Protein AF-A0AA43LKQ1-F1 (afdb_monomer)

Foldseek 3Di:
DVVVVVVVVVVVVVVVVVVVPPPPPPQLVLQAAKKAWQWKDAPNDIDGGGQWMWHDDPFKIKTWGQDPVVRDIDIFIWTWDADPQQKIKTATPDCPCVVVDPDPHRIFIWHFPDTDNFWTWTDGPRMIIIITGD

Nearest PDB structures (foldseek):
  4qrl-assembly1_A  TM=8.970E-01  e=1.047E-10  Bacteroides uniformis ATCC 8492
  4n7c-assembly1_A  TM=7.224E-01  e=8.325E-03  Blattella germanica
  1lf7-assembly1_A  TM=6.132E-01  e=5.743E-03  Homo sapiens
  2ova-assembly1_A  TM=6.181E-01  e=1.144E-02  Homo sapiens
  5dky-assembly1_A  TM=2.811E-01  e=9.849E-01  Thermochaetoides thermophila DSM 1495

Structure (mmCIF, N/CA/C/O backbone):
data_AF-A0AA43LKQ1-F1
#
_entry.id   AF-A0AA43LKQ1-F1
#
loop_
_atom_site.group_PDB
_atom_site.id
_atom_site.type_symbol
_atom_site.label_atom_id
_atom_site.label_alt_id
_atom_site.label_comp_id
_atom_site.label_asym_id
_atom_site.label_entity_id
_atom_site.label_seq_id
_atom_site.pdbx_PDB_ins_code
_atom_site.Cartn_x
_atom_site.Cartn_y
_atom_site.Cartn_z
_atom_site.occupancy
_atom_site.B_iso_or_equiv
_atom_site.auth_seq_id
_atom_site.auth_comp_id
_atom_site.auth_asym_id
_atom_site.auth_atom_id
_atom_site.pdbx_PDB_model_num
ATOM 1 N N . MET A 1 1 ? -14.517 7.442 58.731 1.00 54.53 1 MET A N 1
ATOM 2 C CA . MET A 1 1 ? -14.861 6.172 58.054 1.00 54.53 1 MET A CA 1
ATOM 3 C C . MET A 1 1 ? -15.632 6.308 56.734 1.00 54.53 1 MET A C 1
ATOM 5 O O . MET A 1 1 ? -15.568 5.373 55.957 1.00 54.53 1 MET A O 1
ATOM 9 N N . LYS A 1 2 ? -16.356 7.406 56.431 1.00 55.81 2 LYS A N 1
ATOM 10 C CA . LYS A 1 2 ? -17.002 7.595 55.103 1.00 55.81 2 LYS A CA 1
ATOM 11 C C . LYS A 1 2 ? -16.131 8.357 54.088 1.00 55.81 2 LYS A C 1
ATOM 13 O O . LYS A 1 2 ? -16.166 8.053 52.904 1.00 55.81 2 LYS A O 1
ATOM 18 N N . ARG A 1 3 ? -15.320 9.315 54.553 1.00 57.44 3 ARG A N 1
ATOM 19 C CA . ARG A 1 3 ? -14.467 10.171 53.706 1.00 57.44 3 ARG A CA 1
ATOM 20 C C . ARG A 1 3 ? -13.321 9.395 53.046 1.00 57.44 3 ARG A C 1
ATOM 22 O O . ARG A 1 3 ? -13.017 9.621 51.883 1.00 57.44 3 ARG A O 1
ATOM 29 N N . ASP A 1 4 ? -12.764 8.426 53.765 1.00 55.97 4 ASP A N 1
ATOM 30 C CA . ASP A 1 4 ? -11.620 7.621 53.319 1.00 55.97 4 ASP A CA 1
ATOM 31 C C . ASP A 1 4 ? -12.027 6.613 52.230 1.00 55.97 4 ASP A C 1
ATOM 33 O O . ASP A 1 4 ? -11.270 6.360 51.297 1.00 55.97 4 ASP A O 1
ATOM 37 N N . THR A 1 5 ? -13.258 6.095 52.290 1.00 55.59 5 THR A N 1
ATOM 38 C CA . THR A 1 5 ? -13.844 5.227 51.256 1.00 55.59 5 THR A CA 1
ATOM 39 C C . THR A 1 5 ? -14.190 6.009 49.987 1.00 55.59 5 THR A C 1
ATOM 41 O O . THR A 1 5 ? -13.958 5.511 48.892 1.00 55.59 5 THR A O 1
ATOM 44 N N . ILE A 1 6 ? -14.681 7.249 50.120 1.00 59.16 6 ILE A N 1
ATOM 45 C CA . ILE A 1 6 ? -14.983 8.134 48.981 1.00 59.16 6 ILE A CA 1
ATOM 46 C C . ILE A 1 6 ? -13.696 8.572 48.268 1.00 59.16 6 ILE A C 1
ATOM 48 O O . ILE A 1 6 ? -13.647 8.532 47.043 1.00 59.16 6 ILE A O 1
ATOM 52 N N . LEU A 1 7 ? -12.632 8.917 49.009 1.00 54.72 7 LEU A N 1
ATOM 53 C CA . LEU A 1 7 ? -11.329 9.231 48.407 1.00 54.72 7 LEU A CA 1
ATOM 54 C C . LEU A 1 7 ? -10.710 8.022 47.695 1.00 54.72 7 LEU A C 1
ATOM 56 O O . LEU A 1 7 ? -10.161 8.179 46.609 1.00 54.72 7 LEU A O 1
ATOM 60 N N . ARG A 1 8 ? -10.819 6.816 48.271 1.0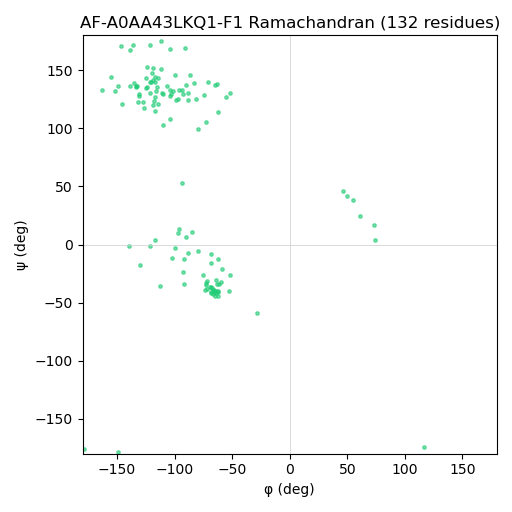0 55.00 8 ARG A N 1
ATOM 61 C CA . ARG A 1 8 ? -10.342 5.580 47.628 1.00 55.00 8 ARG A CA 1
ATOM 62 C C . ARG A 1 8 ? -11.130 5.249 46.361 1.00 55.00 8 ARG A C 1
ATOM 64 O O . ARG A 1 8 ? -10.525 4.868 45.367 1.00 55.00 8 ARG A O 1
ATOM 71 N N . LEU A 1 9 ? -12.450 5.443 46.374 1.00 55.84 9 LEU A N 1
ATOM 72 C CA . LEU A 1 9 ? -13.302 5.229 45.203 1.00 55.84 9 LEU A CA 1
ATOM 73 C C . LEU A 1 9 ? -12.988 6.242 44.089 1.00 55.84 9 LEU A C 1
ATOM 75 O O . LEU A 1 9 ? -12.841 5.852 42.937 1.00 55.84 9 LEU A O 1
ATOM 79 N N . ALA A 1 10 ? -12.784 7.516 44.441 1.00 58.34 10 ALA A N 1
ATOM 80 C CA . ALA A 1 10 ? -12.370 8.550 43.494 1.00 58.34 10 ALA A CA 1
ATOM 81 C C . ALA A 1 10 ? -10.994 8.255 42.866 1.00 58.34 10 ALA A C 1
ATOM 83 O O . ALA A 1 10 ? -10.824 8.431 41.662 1.00 58.34 10 ALA A O 1
ATOM 84 N N . PHE A 1 11 ? -10.032 7.744 43.644 1.00 56.97 11 PHE A N 1
ATOM 85 C CA . PHE A 1 11 ? -8.709 7.358 43.134 1.00 56.97 11 PHE A CA 1
ATOM 86 C C . PHE A 1 11 ? -8.769 6.165 42.166 1.00 56.97 11 PHE A C 1
ATOM 88 O O . PHE A 1 11 ? -8.082 6.164 41.147 1.00 56.97 11 PHE A O 1
ATOM 95 N N . VAL A 1 12 ? -9.623 5.173 42.447 1.00 58.69 12 VAL A N 1
ATOM 96 C CA . VAL A 1 12 ? -9.856 4.025 41.552 1.00 58.69 12 VAL A CA 1
ATOM 97 C C . VAL A 1 12 ? -10.522 4.472 40.245 1.00 58.69 12 VAL A C 1
ATOM 99 O O . VAL A 1 12 ? -10.131 4.011 39.175 1.00 58.69 12 VAL A O 1
ATOM 102 N N . CYS A 1 13 ? -11.469 5.414 40.303 1.00 55.59 13 CYS A N 1
ATOM 103 C CA . CYS A 1 13 ? -12.106 5.972 39.108 1.00 55.59 13 CYS A CA 1
ATOM 104 C C . CYS A 1 13 ? -11.128 6.778 38.237 1.00 55.59 13 CYS A C 1
ATOM 106 O O . CYS A 1 13 ? -11.150 6.632 37.020 1.00 55.59 13 CYS A O 1
ATOM 108 N N . VAL A 1 14 ? -10.237 7.578 38.833 1.00 56.75 14 VAL A N 1
ATOM 109 C CA . VAL A 1 14 ? -9.220 8.340 38.082 1.00 56.75 14 VAL A CA 1
ATOM 110 C C . VAL A 1 14 ? -8.182 7.411 37.441 1.00 56.75 14 VAL A C 1
ATOM 112 O O . VAL A 1 14 ? -7.796 7.636 36.298 1.00 56.75 14 VAL A O 1
ATOM 115 N N . ALA A 1 15 ? -7.788 6.326 38.116 1.00 55.25 15 ALA A N 1
ATOM 116 C CA . ALA A 1 15 ? -6.902 5.321 37.531 1.00 55.25 15 ALA A CA 1
ATOM 117 C C . ALA A 1 15 ? -7.559 4.602 36.336 1.00 55.25 15 ALA A C 1
ATOM 119 O O . ALA A 1 15 ? -6.936 4.476 35.288 1.00 55.25 15 ALA A O 1
ATOM 120 N N . LEU A 1 16 ? -8.831 4.203 36.441 1.00 50.84 16 LEU A N 1
ATOM 121 C CA . LEU A 1 16 ? -9.566 3.562 35.339 1.00 50.84 16 LEU A CA 1
ATOM 122 C C . LEU A 1 16 ? -9.739 4.476 34.113 1.00 50.84 16 LEU A C 1
ATOM 124 O O . LEU A 1 16 ? -9.690 3.989 32.988 1.00 50.84 16 LEU A O 1
ATOM 128 N N . ILE A 1 17 ? -9.885 5.789 34.315 1.00 55.12 17 ILE A N 1
ATOM 129 C CA . ILE A 1 17 ? -9.954 6.771 33.220 1.00 55.12 17 ILE A CA 1
ATOM 130 C C . ILE A 1 17 ? -8.574 6.970 32.567 1.00 55.12 17 ILE A C 1
ATOM 132 O O . ILE A 1 17 ? -8.494 7.130 31.353 1.00 55.12 17 ILE A O 1
ATOM 136 N N . LEU A 1 18 ? -7.483 6.898 33.339 1.00 50.34 18 LEU A N 1
ATOM 137 C CA . LEU A 1 18 ? -6.112 7.019 32.823 1.00 50.34 18 LEU A CA 1
ATOM 138 C C . LEU A 1 18 ? -5.620 5.761 32.082 1.00 50.34 18 LEU A C 1
ATOM 140 O O . LEU A 1 18 ? -4.781 5.880 31.195 1.00 50.34 18 LEU A O 1
ATOM 144 N N . PHE A 1 19 ? -6.151 4.574 32.394 1.00 47.84 19 PHE A N 1
ATOM 145 C CA . PHE A 1 19 ? -5.822 3.326 31.684 1.00 47.84 19 PHE A CA 1
ATOM 146 C C . PHE A 1 19 ?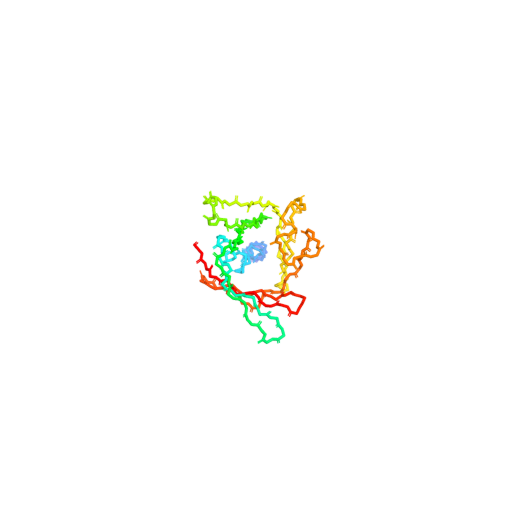 -6.717 3.042 30.461 1.00 47.84 19 PHE A C 1
ATOM 148 O O . PHE A 1 19 ? -6.433 2.116 29.707 1.00 47.84 19 PHE A O 1
ATOM 155 N N . GLY A 1 20 ? -7.774 3.832 30.231 1.00 44.81 20 GLY A N 1
ATOM 156 C CA . GLY A 1 20 ? -8.715 3.642 29.117 1.00 44.81 20 GLY A CA 1
ATOM 157 C C . GLY A 1 20 ? -8.248 4.164 27.750 1.00 44.81 20 GLY A C 1
ATOM 158 O O . GLY A 1 20 ? -8.932 3.939 26.758 1.00 44.81 20 GLY A O 1
ATOM 159 N N . ALA A 1 21 ? -7.103 4.850 27.678 1.00 46.59 21 ALA A N 1
ATOM 160 C CA . ALA A 1 21 ? -6.588 5.454 26.443 1.00 46.59 21 ALA A CA 1
ATOM 161 C C . ALA A 1 21 ? -5.539 4.595 25.709 1.00 46.59 21 ALA A C 1
ATOM 163 O O . ALA A 1 21 ? -4.921 5.066 24.762 1.00 46.59 21 ALA A O 1
ATOM 164 N N . ALA A 1 22 ? -5.341 3.338 26.114 1.00 41.56 22 ALA A N 1
ATOM 165 C CA . ALA A 1 22 ? -4.616 2.355 25.311 1.00 41.56 22 ALA A CA 1
ATOM 166 C C . ALA A 1 22 ? -5.612 1.542 24.465 1.00 41.56 22 ALA A C 1
ATOM 168 O O . ALA A 1 22 ? -5.654 0.318 24.541 1.00 41.56 22 ALA A O 1
ATOM 169 N N . CYS A 1 23 ? -6.470 2.223 23.699 1.00 45.28 23 CYS A N 1
ATOM 170 C CA . CYS A 1 23 ? -7.098 1.570 22.556 1.00 45.28 23 CYS A CA 1
ATOM 171 C C . CYS A 1 23 ? -5.993 1.432 21.511 1.00 45.28 23 CYS A C 1
ATOM 173 O O . CYS A 1 23 ? -5.599 2.436 20.922 1.00 45.28 23 CYS A O 1
ATOM 175 N N . SER A 1 24 ? -5.453 0.224 21.314 1.00 52.66 24 SER A N 1
ATOM 176 C CA . SER A 1 24 ? -4.802 -0.050 20.035 1.00 52.66 24 SER A CA 1
ATOM 177 C C . SER A 1 24 ? -5.847 0.244 18.965 1.00 52.66 24 SER A C 1
ATOM 179 O O . SER A 1 24 ? -7.003 -0.177 19.084 1.00 52.66 24 SER A O 1
ATOM 181 N N . ASP A 1 25 ? -5.498 1.087 17.999 1.00 66.69 25 ASP A N 1
ATOM 182 C CA . ASP A 1 25 ? -6.430 1.429 16.939 1.00 66.69 25 ASP A CA 1
ATOM 183 C C . ASP A 1 25 ? -6.727 0.125 16.190 1.00 66.69 25 ASP A C 1
ATOM 185 O O . ASP A 1 25 ? -5.834 -0.488 15.605 1.00 66.69 25 ASP A O 1
ATOM 189 N N . GLU A 1 26 ? -7.967 -0.363 16.260 1.00 72.62 26 GLU A N 1
ATOM 190 C CA . GLU A 1 26 ? -8.385 -1.642 15.667 1.00 72.62 26 GLU A CA 1
ATOM 191 C C . GLU A 1 26 ? -7.991 -1.728 14.177 1.00 72.62 26 GLU A C 1
ATOM 193 O O . GLU A 1 26 ? -7.782 -2.812 13.624 1.00 72.62 26 GLU A O 1
ATOM 198 N N . ASN A 1 27 ? -7.866 -0.573 13.516 1.00 74.19 27 ASN A N 1
ATOM 199 C CA . ASN A 1 27 ? -7.384 -0.466 12.146 1.00 74.19 27 ASN A CA 1
ATOM 200 C C . ASN A 1 27 ? -5.873 -0.689 12.027 1.00 74.19 27 ASN A C 1
ATOM 202 O O . ASN A 1 27 ? -5.440 -1.336 11.076 1.00 74.19 27 ASN A O 1
ATOM 206 N N . GLU A 1 28 ? -5.072 -0.194 12.969 1.00 79.62 28 GLU A N 1
ATOM 207 C CA . GLU A 1 28 ? -3.625 -0.410 12.992 1.00 79.62 28 GLU A CA 1
ATOM 208 C C . GLU A 1 28 ? -3.292 -1.899 13.148 1.00 79.62 28 GLU A C 1
ATOM 210 O O . GLU A 1 28 ? -2.497 -2.439 12.371 1.00 79.62 28 GLU A O 1
ATOM 215 N N . ASP A 1 29 ? -3.991 -2.585 14.055 1.00 85.19 29 ASP A N 1
ATOM 216 C CA . ASP A 1 29 ? -3.832 -4.026 14.270 1.00 85.19 29 ASP A CA 1
ATOM 217 C C . ASP A 1 29 ? -4.209 -4.836 13.015 1.00 85.19 29 ASP A C 1
ATOM 219 O O . ASP A 1 29 ? -3.512 -5.780 12.634 1.00 85.19 29 ASP A O 1
ATOM 223 N N . LYS A 1 30 ? -5.283 -4.452 12.310 1.00 91.94 30 LYS A N 1
ATOM 224 C CA . LYS A 1 30 ? -5.697 -5.119 11.060 1.00 91.94 30 LYS A CA 1
ATOM 225 C C . LYS A 1 30 ? -4.759 -4.826 9.888 1.00 91.94 30 LYS A C 1
ATOM 227 O O . LYS A 1 30 ? -4.599 -5.677 9.002 1.00 91.94 30 LYS A O 1
ATOM 232 N N . LEU A 1 31 ? -4.152 -3.639 9.857 1.00 94.88 31 LEU A N 1
ATOM 233 C CA . LEU A 1 31 ? -3.252 -3.208 8.787 1.00 94.88 31 LEU A CA 1
ATOM 234 C C . LEU A 1 31 ? -1.946 -3.994 8.803 1.00 94.88 31 LEU A C 1
ATOM 236 O O . LEU A 1 31 ? -1.453 -4.348 7.731 1.00 94.88 31 LEU A O 1
ATOM 240 N N . ALA A 1 32 ? -1.433 -4.332 9.985 1.00 95.69 32 ALA A N 1
ATOM 241 C CA . ALA A 1 32 ? -0.163 -5.028 10.159 1.00 95.69 32 ALA A CA 1
ATOM 242 C C . ALA A 1 32 ? -0.054 -6.315 9.320 1.00 95.69 32 ALA A C 1
ATOM 244 O O . ALA A 1 32 ? -0.933 -7.173 9.352 1.00 95.69 32 ALA A O 1
ATOM 245 N N . GLY A 1 33 ? 1.040 -6.480 8.581 1.00 97.38 33 GLY A N 1
ATOM 246 C CA . GLY A 1 33 ? 1.345 -7.639 7.745 1.00 97.38 33 GLY A CA 1
ATOM 247 C C . GLY A 1 33 ? 1.444 -7.319 6.255 1.00 97.38 33 GLY A C 1
ATOM 248 O O . GLY A 1 33 ? 1.376 -6.163 5.830 1.00 97.38 33 GLY A O 1
ATOM 249 N N . LYS A 1 34 ? 1.606 -8.379 5.456 1.00 98.25 34 LYS A N 1
ATOM 250 C CA . LYS A 1 34 ? 1.812 -8.296 4.010 1.00 98.25 34 LYS A CA 1
ATOM 251 C C . LYS A 1 34 ? 0.484 -8.336 3.250 1.00 98.25 34 LYS A C 1
ATOM 253 O O . LYS A 1 34 ? -0.411 -9.125 3.549 1.00 98.25 34 LYS A O 1
ATOM 258 N N . TRP A 1 35 ? 0.383 -7.481 2.245 1.00 98.81 35 TRP A N 1
ATOM 259 C CA . TRP A 1 35 ? -0.783 -7.273 1.401 1.00 98.81 35 TRP A CA 1
ATOM 260 C C . TRP A 1 35 ? -0.359 -7.316 -0.057 1.00 98.81 35 TRP A C 1
ATOM 262 O O . TRP A 1 35 ? 0.550 -6.597 -0.456 1.00 98.81 35 TRP A O 1
ATOM 272 N N . GLN A 1 36 ? -1.019 -8.138 -0.862 1.00 98.75 36 GLN A N 1
ATOM 273 C CA . GLN A 1 36 ? -0.804 -8.187 -2.303 1.00 98.75 36 GLN A CA 1
ATOM 274 C C . GLN A 1 36 ? -1.868 -7.342 -2.996 1.00 98.75 36 GLN A C 1
ATOM 276 O O . GLN A 1 36 ? -3.064 -7.571 -2.800 1.00 98.75 36 GLN A O 1
ATOM 281 N N . MET A 1 37 ? -1.441 -6.393 -3.824 1.00 98.69 37 MET A N 1
ATOM 282 C CA . MET A 1 37 ? -2.347 -5.639 -4.684 1.00 98.69 37 MET A CA 1
ATOM 283 C C . MET A 1 37 ? -2.974 -6.595 -5.697 1.00 98.69 37 MET A C 1
ATOM 285 O O . MET A 1 37 ? -2.301 -7.486 -6.206 1.00 98.69 37 MET A O 1
ATOM 289 N N . GLN A 1 38 ? -4.274 -6.464 -5.929 1.00 98.50 38 GLN A N 1
ATOM 290 C CA . GLN A 1 38 ? -5.041 -7.286 -6.866 1.00 98.50 38 GLN A CA 1
ATOM 291 C C . GLN A 1 38 ? -5.534 -6.460 -8.049 1.00 98.50 38 GLN A C 1
ATOM 293 O O . GLN A 1 38 ? -5.609 -6.959 -9.172 1.00 98.50 38 GLN A O 1
ATOM 298 N N . GLU A 1 39 ? -5.883 -5.200 -7.794 1.00 98.19 39 GLU A N 1
ATOM 299 C CA . GLU A 1 39 ? -6.514 -4.341 -8.783 1.00 98.19 39 GLU A CA 1
ATOM 300 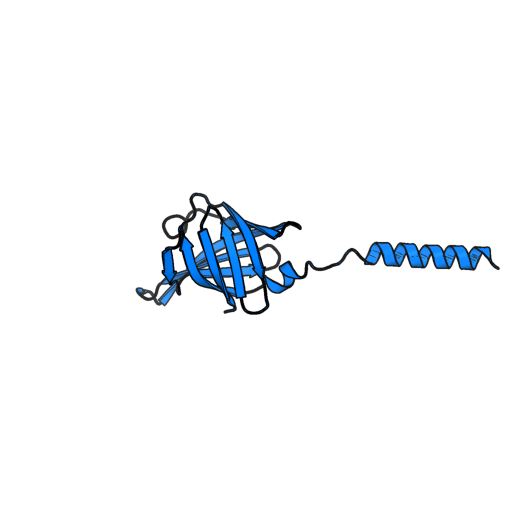C C . GLU A 1 39 ? -6.260 -2.863 -8.485 1.00 98.19 39 GLU A C 1
ATOM 302 O O . GLU A 1 39 ? -6.238 -2.457 -7.319 1.00 98.19 39 GLU A O 1
ATOM 307 N N . ILE A 1 40 ? -6.102 -2.081 -9.553 1.00 98.06 40 ILE A N 1
ATOM 308 C CA . ILE A 1 40 ? -6.144 -0.619 -9.540 1.00 98.06 40 ILE A CA 1
ATOM 309 C C . ILE A 1 40 ? -7.317 -0.187 -10.420 1.00 98.06 40 ILE A C 1
ATOM 311 O O . ILE A 1 40 ? -7.372 -0.538 -11.599 1.00 98.06 40 ILE A O 1
ATOM 315 N N . GLU A 1 41 ? -8.238 0.581 -9.855 1.00 97.94 41 GLU A N 1
ATOM 316 C CA . GLU A 1 41 ? -9.343 1.222 -10.562 1.00 97.94 41 GLU A CA 1
ATOM 317 C C . GLU A 1 41 ? -9.041 2.714 -10.743 1.00 97.94 41 GLU A C 1
ATOM 319 O O . GLU A 1 41 ? -8.634 3.397 -9.805 1.00 97.94 41 GLU A O 1
ATOM 324 N N . SER A 1 42 ? -9.247 3.227 -11.955 1.00 95.88 42 SER A N 1
ATOM 325 C CA . SER A 1 42 ? -9.105 4.646 -12.290 1.00 95.88 42 SER A CA 1
ATOM 326 C C . SER A 1 42 ? -10.130 5.022 -13.353 1.00 95.88 42 SER A C 1
ATOM 328 O O . SER A 1 42 ? -10.144 4.430 -14.435 1.00 95.88 42 SER A O 1
ATOM 330 N N . ASN A 1 43 ? -11.003 5.990 -13.059 1.00 92.19 43 ASN A N 1
ATOM 331 C CA . ASN A 1 43 ? -12.054 6.457 -13.977 1.00 92.19 43 ASN A CA 1
ATOM 332 C C . ASN A 1 43 ? -12.892 5.311 -14.593 1.00 92.19 43 ASN A C 1
ATOM 334 O O . ASN A 1 43 ? -13.163 5.303 -15.794 1.00 92.19 43 ASN A O 1
ATOM 338 N N . GLY A 1 44 ? -13.253 4.304 -13.787 1.00 92.00 44 GLY A N 1
ATOM 339 C CA . GLY A 1 44 ? -14.024 3.129 -14.219 1.00 92.00 44 GLY A CA 1
ATOM 340 C C . GLY A 1 44 ? -13.248 2.099 -15.053 1.00 92.00 44 GLY A C 1
ATOM 341 O O . GLY A 1 44 ? -13.834 1.123 -15.520 1.00 92.00 44 GLY A O 1
ATOM 342 N N . THR A 1 45 ? -11.941 2.293 -15.253 1.00 95.56 45 THR A N 1
ATOM 343 C CA . THR A 1 45 ? -11.048 1.302 -15.870 1.00 95.56 45 THR A CA 1
ATOM 344 C C . THR A 1 45 ? -10.332 0.507 -14.787 1.00 95.56 45 THR A C 1
ATOM 346 O O . THR A 1 45 ? -9.762 1.095 -13.871 1.00 95.56 45 THR A O 1
ATOM 349 N N . TYR A 1 46 ? -10.318 -0.820 -14.927 1.00 96.12 46 TYR A N 1
ATOM 350 C CA . TYR A 1 46 ? -9.712 -1.743 -13.969 1.00 96.12 46 TYR A CA 1
ATOM 351 C C . TYR A 1 46 ? -8.458 -2.394 -14.552 1.00 96.12 46 TYR A C 1
ATOM 353 O O . TYR A 1 46 ? -8.489 -2.971 -15.642 1.00 96.12 46 TYR A O 1
ATOM 361 N N . GLN A 1 47 ? -7.361 -2.342 -13.802 1.00 96.62 47 GLN A N 1
ATOM 362 C CA . GLN A 1 47 ? -6.111 -3.022 -14.115 1.00 96.62 47 GLN A CA 1
ATOM 363 C C . GLN A 1 47 ? -5.832 -4.091 -13.061 1.00 96.62 47 GLN A C 1
ATOM 365 O O . GLN A 1 47 ? -5.658 -3.777 -11.886 1.00 96.62 47 GLN A O 1
ATOM 370 N N . LYS A 1 48 ? -5.720 -5.353 -13.490 1.00 97.44 48 LYS A N 1
ATOM 371 C CA . LYS A 1 48 ? -5.272 -6.446 -12.618 1.00 97.44 48 LYS A CA 1
ATOM 372 C C . LYS A 1 48 ? -3.785 -6.313 -12.303 1.00 97.44 48 LYS A C 1
ATOM 374 O O . LYS A 1 48 ? -2.985 -6.012 -13.188 1.00 97.44 48 LYS A O 1
ATOM 379 N N . VAL A 1 49 ? -3.432 -6.589 -11.054 1.00 96.69 49 VAL A N 1
ATOM 380 C CA . VAL A 1 49 ? -2.064 -6.550 -10.531 1.00 96.69 49 VAL A CA 1
ATOM 381 C C . VAL A 1 49 ? -1.836 -7.793 -9.678 1.00 96.69 49 VAL A C 1
ATOM 383 O O . VAL A 1 49 ? -2.711 -8.197 -8.923 1.00 96.69 49 VAL A O 1
ATOM 386 N N . ASP A 1 50 ? -0.666 -8.413 -9.789 1.00 96.62 50 ASP A N 1
ATOM 387 C CA . ASP A 1 50 ? -0.266 -9.559 -8.964 1.00 96.62 50 ASP A CA 1
ATOM 388 C C . ASP A 1 50 ? 1.208 -9.504 -8.516 1.00 96.62 50 ASP A C 1
ATOM 390 O O . ASP A 1 50 ? 1.658 -10.352 -7.742 1.00 96.62 50 ASP A O 1
ATOM 394 N N . THR A 1 51 ? 1.953 -8.478 -8.929 1.00 97.25 51 THR A N 1
ATOM 395 C CA . THR A 1 51 ? 3.382 -8.314 -8.629 1.00 97.25 51 THR A CA 1
ATOM 396 C C . THR A 1 51 ? 3.685 -7.301 -7.528 1.00 97.25 51 THR A C 1
ATOM 398 O O . THR A 1 51 ? 4.818 -7.263 -7.054 1.00 97.25 51 THR A O 1
ATOM 401 N N . ILE A 1 52 ? 2.714 -6.496 -7.090 1.00 98.31 52 ILE A N 1
ATOM 402 C CA . ILE A 1 52 ? 2.930 -5.419 -6.113 1.00 98.31 52 ILE A CA 1
ATOM 403 C C . ILE A 1 52 ? 2.467 -5.857 -4.723 1.00 98.31 52 ILE A C 1
ATOM 405 O O . ILE A 1 52 ? 1.350 -6.353 -4.556 1.00 98.31 52 ILE A O 1
ATOM 409 N N . TYR A 1 53 ? 3.313 -5.630 -3.718 1.00 98.62 53 TYR A N 1
ATOM 410 C CA . TYR A 1 53 ? 3.020 -5.944 -2.324 1.00 98.62 53 TYR A CA 1
ATOM 411 C C . TYR A 1 53 ? 3.362 -4.780 -1.407 1.00 98.62 53 TYR A C 1
ATOM 413 O O . TYR A 1 53 ? 4.440 -4.199 -1.518 1.00 98.62 53 TYR A O 1
ATOM 421 N N . TYR A 1 54 ? 2.471 -4.499 -0.462 1.00 98.56 54 TYR A N 1
ATOM 422 C CA . TYR A 1 54 ? 2.710 -3.592 0.655 1.00 98.56 54 TYR A CA 1
ATOM 423 C C . TYR A 1 54 ? 2.880 -4.409 1.929 1.00 98.56 54 TYR A C 1
ATOM 425 O O . TYR A 1 54 ? 2.123 -5.346 2.171 1.00 98.56 54 TYR A O 1
ATOM 433 N N . ASN A 1 55 ? 3.866 -4.072 2.751 1.00 98.31 55 ASN A N 1
ATOM 434 C CA . ASN A 1 55 ? 4.026 -4.664 4.074 1.00 98.31 55 ASN A CA 1
ATOM 435 C C . ASN A 1 55 ? 3.987 -3.565 5.127 1.00 98.31 55 ASN A C 1
ATOM 437 O O . ASN A 1 55 ? 4.701 -2.571 4.999 1.00 98.31 55 ASN A O 1
ATOM 441 N N . PHE A 1 56 ? 3.168 -3.760 6.155 1.00 97.88 56 PHE A N 1
ATOM 442 C CA . PHE A 1 56 ? 3.017 -2.816 7.252 1.00 97.88 56 PHE A CA 1
ATOM 443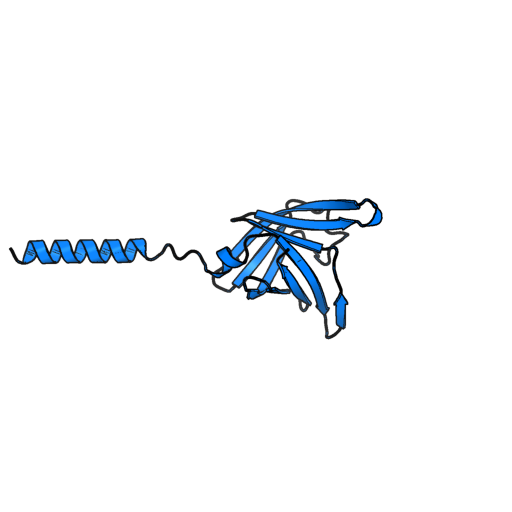 C C . PHE A 1 56 ? 3.455 -3.459 8.564 1.00 97.88 56 PHE A C 1
ATOM 445 O O . PHE A 1 56 ? 2.966 -4.517 8.950 1.00 97.88 56 PHE A O 1
ATOM 452 N N . LEU A 1 57 ? 4.350 -2.793 9.280 1.00 91.94 57 LEU A N 1
ATOM 453 C CA . LEU A 1 57 ? 4.652 -3.051 10.690 1.00 91.94 57 LEU A CA 1
ATOM 454 C C . LEU A 1 57 ? 4.386 -1.759 11.465 1.00 91.94 57 LEU A C 1
ATOM 456 O O . LEU A 1 57 ? 4.155 -0.730 10.841 1.00 91.94 57 LEU A O 1
ATOM 460 N N . THR A 1 58 ? 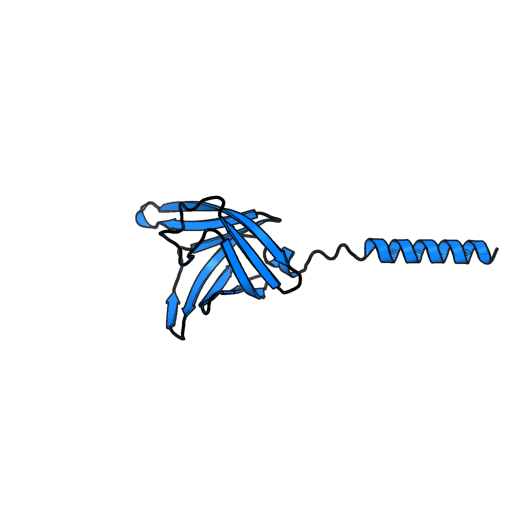4.438 -1.794 12.799 1.00 88.69 58 THR A N 1
ATOM 461 C CA . THR A 1 58 ? 4.079 -0.685 13.709 1.00 88.69 58 THR A CA 1
ATOM 462 C C . THR A 1 58 ? 4.277 0.721 13.134 1.00 88.69 58 THR A C 1
ATOM 464 O O . THR A 1 58 ? 3.307 1.440 12.990 1.00 88.69 58 THR A O 1
ATOM 467 N N . SER A 1 59 ? 5.478 1.120 12.720 1.00 93.31 59 SER A N 1
ATOM 468 C CA . SER A 1 59 ? 5.697 2.398 12.013 1.00 93.31 59 SER A CA 1
ATOM 469 C C . SER A 1 59 ? 6.315 2.230 10.627 1.00 93.31 59 SER A C 1
ATOM 471 O O . SER A 1 59 ? 6.526 3.218 9.930 1.00 93.31 59 SER A O 1
ATOM 473 N N . LEU A 1 60 ? 6.613 0.994 10.221 1.00 97.38 60 LEU A N 1
ATOM 474 C CA . LEU A 1 60 ? 7.366 0.711 9.005 1.00 97.38 60 LEU A CA 1
ATOM 475 C C . LEU A 1 60 ? 6.443 0.325 7.858 1.00 97.38 60 LEU A C 1
ATOM 477 O O . LEU A 1 60 ? 5.440 -0.373 8.028 1.00 97.38 60 LEU A O 1
ATOM 481 N N . PHE A 1 61 ? 6.864 0.728 6.673 1.00 98.06 61 PHE A N 1
ATOM 482 C CA . PHE A 1 61 ? 6.254 0.404 5.402 1.00 98.06 61 PHE A CA 1
ATOM 483 C C . PHE A 1 61 ? 7.307 -0.221 4.482 1.00 98.06 61 PHE A C 1
ATOM 485 O O . PHE A 1 61 ? 8.474 0.163 4.494 1.00 98.06 61 PHE A O 1
ATOM 492 N N . GLN A 1 62 ? 6.902 -1.200 3.677 1.00 98.31 62 GLN A N 1
ATOM 493 C CA . GLN A 1 62 ? 7.709 -1.691 2.564 1.00 98.31 62 GLN A CA 1
ATOM 494 C C . GLN A 1 62 ? 6.857 -1.747 1.303 1.00 98.31 62 GLN A C 1
ATOM 496 O O . GLN A 1 62 ? 5.798 -2.379 1.306 1.00 98.31 62 GLN A O 1
ATOM 501 N N . TYR A 1 63 ? 7.365 -1.170 0.218 1.00 98.50 63 TYR A N 1
ATOM 502 C CA . TYR A 1 63 ? 6.829 -1.359 -1.128 1.00 98.50 63 TYR A CA 1
ATOM 503 C C . TYR A 1 63 ? 7.682 -2.417 -1.830 1.00 98.50 63 TYR A C 1
ATOM 505 O O . TYR A 1 63 ? 8.901 -2.269 -1.922 1.00 98.50 63 TYR A O 1
ATOM 513 N N . GLN A 1 64 ? 7.061 -3.486 -2.330 1.00 98.12 64 GLN A N 1
ATOM 514 C CA . GLN A 1 64 ? 7.754 -4.563 -3.040 1.00 98.12 64 GLN A CA 1
ATOM 515 C C . GLN A 1 64 ? 7.165 -4.769 -4.434 1.00 98.12 64 GLN A C 1
ATOM 517 O O . GLN A 1 64 ? 5.948 -4.873 -4.587 1.00 98.12 64 GLN A O 1
ATOM 522 N N . ILE A 1 65 ? 8.037 -4.913 -5.430 1.00 98.00 65 ILE A N 1
ATOM 523 C CA . ILE A 1 65 ? 7.681 -5.310 -6.795 1.00 98.00 65 ILE A CA 1
ATOM 524 C C . ILE A 1 65 ? 8.363 -6.640 -7.095 1.00 98.00 65 ILE A C 1
ATOM 526 O O . ILE A 1 65 ? 9.592 -6.719 -7.152 1.00 98.00 65 ILE A O 1
ATOM 530 N N . TYR A 1 66 ? 7.568 -7.687 -7.292 1.00 97.75 66 TYR A N 1
ATOM 531 C CA . TYR A 1 66 ? 8.043 -8.979 -7.765 1.00 97.75 66 TYR A CA 1
ATOM 532 C C . TYR A 1 66 ? 8.358 -8.912 -9.261 1.00 97.75 66 TYR A C 1
ATOM 534 O O . TYR A 1 66 ? 7.522 -8.505 -10.066 1.00 97.75 66 TYR A O 1
ATOM 542 N N . SER A 1 67 ? 9.560 -9.345 -9.630 1.00 96.12 67 SER A N 1
ATOM 543 C CA . SER A 1 67 ? 9.998 -9.523 -11.011 1.00 96.12 67 SER A CA 1
ATOM 544 C C . SER A 1 67 ? 9.983 -11.017 -11.348 1.00 96.12 67 SER A C 1
ATOM 546 O O . SER A 1 67 ? 10.863 -11.749 -10.882 1.00 96.12 67 SER A O 1
ATOM 548 N N . PRO A 1 68 ? 9.030 -11.494 -12.173 1.00 94.38 68 PRO A N 1
ATOM 549 C CA . PRO A 1 68 ? 8.991 -12.894 -12.595 1.00 94.38 68 PRO A CA 1
ATOM 550 C C . PRO A 1 68 ? 10.242 -13.302 -13.381 1.00 94.38 68 PRO A C 1
ATOM 552 O O . PRO A 1 68 ? 10.721 -14.423 -13.243 1.00 94.38 68 PRO A O 1
ATOM 555 N N . THR A 1 69 ? 10.809 -12.378 -14.165 1.00 95.00 69 THR A N 1
ATOM 556 C CA . THR A 1 69 ? 11.979 -12.628 -15.020 1.00 95.00 69 THR A CA 1
ATOM 557 C C . THR A 1 69 ? 13.227 -12.979 -14.215 1.00 95.00 69 THR A C 1
ATOM 559 O O . THR A 1 69 ? 13.980 -13.869 -14.599 1.00 95.00 69 THR A O 1
ATOM 562 N N . SER A 1 70 ? 13.458 -12.285 -13.100 1.00 95.25 70 SER A N 1
ATOM 563 C CA . SER A 1 70 ? 14.612 -12.516 -12.222 1.00 95.25 70 SER A CA 1
ATOM 564 C C . SER A 1 70 ? 14.272 -13.356 -10.991 1.00 95.25 70 SER A C 1
ATOM 566 O O . SER A 1 70 ? 15.160 -13.648 -10.195 1.00 95.25 70 SER A O 1
ATOM 568 N N . ASN A 1 71 ? 12.998 -13.727 -10.823 1.00 95.81 71 ASN A N 1
ATOM 569 C CA . ASN A 1 71 ? 12.453 -14.365 -9.628 1.00 95.81 71 ASN A CA 1
ATOM 570 C C . ASN A 1 71 ? 12.906 -13.675 -8.324 1.00 95.81 71 ASN A C 1
ATOM 572 O O . ASN A 1 71 ? 13.353 -14.315 -7.373 1.00 95.81 71 ASN A O 1
ATOM 576 N N . SER A 1 72 ? 12.834 -12.345 -8.301 1.00 96.19 72 SER A N 1
ATOM 577 C CA . SER A 1 72 ? 13.324 -11.523 -7.194 1.00 96.19 72 SER A CA 1
ATOM 578 C C . SER A 1 72 ? 12.365 -10.379 -6.878 1.00 96.19 72 SER A C 1
ATOM 580 O O . SER A 1 72 ? 11.450 -10.086 -7.648 1.00 96.19 72 SER A O 1
ATOM 582 N N . TYR A 1 73 ? 12.575 -9.732 -5.732 1.00 96.25 73 TYR A N 1
ATOM 583 C CA . TYR A 1 73 ? 11.820 -8.552 -5.323 1.00 96.25 73 TYR A CA 1
ATOM 584 C C . TYR A 1 73 ? 12.720 -7.323 -5.359 1.00 96.25 73 TYR A C 1
ATOM 586 O O . TYR A 1 73 ? 13.799 -7.336 -4.768 1.00 96.25 73 TYR A O 1
ATOM 594 N N . ASN A 1 74 ? 12.243 -6.257 -5.995 1.00 97.00 74 ASN A N 1
ATOM 595 C CA . ASN A 1 74 ? 12.763 -4.916 -5.759 1.00 97.00 74 ASN A CA 1
ATOM 596 C C . ASN A 1 74 ? 11.974 -4.314 -4.597 1.00 97.00 74 ASN A C 1
ATOM 598 O O . ASN A 1 74 ? 10.744 -4.399 -4.585 1.00 97.00 74 ASN A O 1
ATOM 602 N N . VAL A 1 75 ? 12.671 -3.767 -3.606 1.00 97.75 75 VAL A N 1
ATOM 603 C CA . VAL A 1 75 ? 12.072 -3.324 -2.344 1.00 97.75 75 VAL A CA 1
ATOM 604 C C . VAL A 1 75 ? 12.594 -1.941 -2.002 1.00 97.75 75 VAL A C 1
ATOM 606 O O . VAL A 1 75 ? 13.799 -1.719 -2.070 1.00 97.75 75 VAL A O 1
ATOM 609 N N . VAL A 1 76 ? 11.697 -1.057 -1.574 1.00 98.31 76 VAL A N 1
ATOM 610 C CA . VAL A 1 76 ? 12.054 0.161 -0.842 1.00 98.31 76 VAL A CA 1
ATOM 611 C C . VAL A 1 76 ? 11.362 0.126 0.515 1.00 98.31 76 VAL A C 1
ATOM 613 O O . VAL A 1 76 ? 10.224 -0.347 0.643 1.00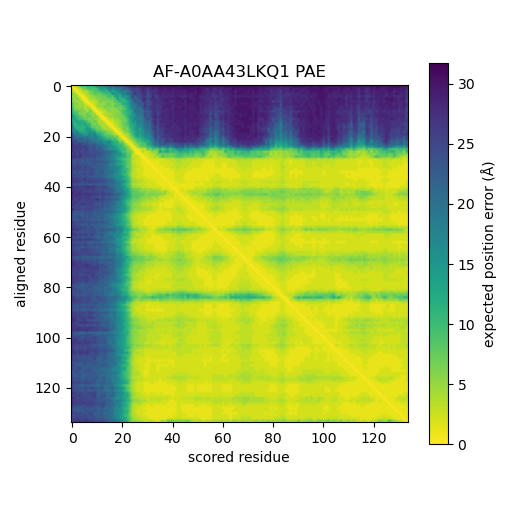 98.31 76 VAL A O 1
ATOM 616 N N . TYR A 1 77 ? 12.087 0.568 1.533 1.00 98.31 77 TYR A N 1
ATOM 617 C CA . TYR A 1 77 ? 11.590 0.708 2.893 1.00 98.31 77 TYR A CA 1
ATOM 618 C C . TYR A 1 77 ? 11.031 2.110 3.093 1.00 98.31 77 TYR A C 1
ATOM 620 O O . TYR A 1 77 ? 11.168 2.987 2.238 1.00 98.31 77 TYR A O 1
ATOM 628 N N . GLY A 1 78 ? 10.348 2.301 4.208 1.00 98.25 78 GLY A N 1
ATOM 629 C CA . GLY A 1 78 ? 9.594 3.504 4.439 1.00 98.25 78 GLY A CA 1
ATOM 630 C C . GLY A 1 78 ? 8.915 3.537 5.790 1.00 98.25 78 GLY A C 1
ATOM 631 O O . GLY A 1 78 ? 9.015 2.606 6.596 1.00 98.25 78 GLY A O 1
ATOM 632 N N . TYR A 1 79 ? 8.156 4.604 5.984 1.00 98.31 79 TYR A N 1
ATOM 633 C CA . TYR A 1 79 ? 7.370 4.844 7.180 1.00 98.31 79 TYR A CA 1
ATOM 634 C C . TYR A 1 79 ? 5.888 4.920 6.839 1.00 98.31 79 TYR A C 1
ATOM 636 O O . TYR A 1 79 ? 5.500 5.275 5.722 1.00 98.31 79 TYR A O 1
ATOM 644 N N . LYS A 1 80 ? 5.060 4.563 7.820 1.00 97.38 80 LYS A N 1
ATOM 645 C CA . LYS A 1 80 ? 3.622 4.804 7.788 1.00 97.38 80 LYS A CA 1
ATOM 646 C C . LYS A 1 80 ? 3.215 5.709 8.943 1.00 97.38 80 LYS A C 1
ATOM 648 O O . LYS A 1 80 ? 3.664 5.517 10.072 1.00 97.38 80 LYS A O 1
ATOM 653 N N . THR A 1 81 ? 2.279 6.604 8.672 1.00 95.69 81 THR A N 1
ATOM 654 C CA . THR A 1 81 ? 1.539 7.344 9.693 1.00 95.69 81 THR A CA 1
ATOM 655 C C . THR A 1 81 ? 0.055 7.149 9.425 1.00 95.69 81 THR A C 1
ATOM 657 O O . THR A 1 81 ? -0.431 7.520 8.360 1.00 95.69 81 THR A O 1
ATOM 660 N N . LEU A 1 82 ? -0.651 6.525 10.367 1.00 93.44 82 LEU A N 1
ATOM 661 C CA . LEU A 1 82 ? -2.105 6.379 10.331 1.00 93.44 82 LEU A CA 1
ATOM 662 C C . LEU A 1 82 ? -2.697 7.367 11.333 1.00 93.44 82 LEU A C 1
ATOM 664 O O . LEU A 1 82 ? -2.259 7.390 12.481 1.00 93.44 82 LEU A O 1
ATOM 668 N N . ASN A 1 83 ? -3.649 8.185 10.895 1.00 88.31 83 ASN A N 1
ATOM 669 C CA . ASN A 1 83 ? -4.383 9.078 11.786 1.00 88.31 83 ASN A CA 1
ATOM 670 C C . ASN A 1 83 ? -5.805 8.565 12.071 1.00 88.3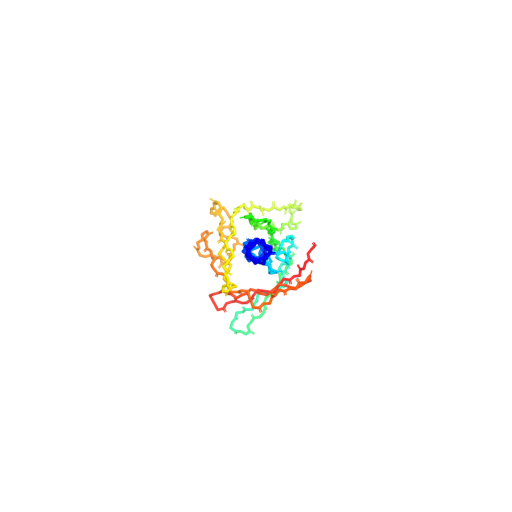1 83 ASN A C 1
ATOM 672 O O . ASN A 1 83 ? -6.330 7.696 11.369 1.00 88.31 83 ASN A O 1
ATOM 676 N N . ASP A 1 84 ? -6.454 9.182 13.059 1.00 82.25 84 ASP A N 1
ATOM 677 C CA . ASP A 1 84 ? -7.817 8.848 13.494 1.00 82.25 84 ASP A CA 1
ATOM 678 C C . ASP A 1 84 ? -8.872 8.992 12.374 1.00 82.25 84 ASP A C 1
ATOM 680 O O . ASP A 1 84 ? -9.939 8.378 12.423 1.00 82.25 84 ASP A O 1
ATOM 684 N N . ASN A 1 85 ? -8.577 9.774 11.327 1.00 82.81 85 ASN A N 1
ATOM 685 C CA . ASN A 1 85 ? -9.455 9.994 10.174 1.00 82.81 85 ASN A CA 1
ATOM 686 C C . ASN A 1 85 ? -9.314 8.915 9.090 1.00 82.81 85 ASN A C 1
ATOM 688 O O . ASN A 1 85 ? -9.853 9.080 7.994 1.00 82.81 85 ASN A O 1
ATOM 692 N N . LYS A 1 86 ? -8.615 7.807 9.377 1.00 87.19 86 LYS A N 1
ATOM 693 C CA . LYS A 1 86 ? -8.302 6.745 8.408 1.00 87.19 86 LYS A CA 1
ATOM 694 C C . LYS A 1 86 ? -7.467 7.235 7.224 1.00 87.19 86 LYS A C 1
ATOM 696 O O . LYS A 1 86 ? -7.506 6.627 6.151 1.00 87.19 86 LYS A O 1
ATOM 701 N N . GLU A 1 87 ? -6.712 8.313 7.405 1.00 95.06 87 GLU A N 1
ATOM 702 C CA . GLU A 1 87 ? -5.709 8.731 6.438 1.00 95.06 87 GLU A CA 1
ATOM 703 C C . GLU A 1 87 ? -4.394 8.029 6.762 1.00 95.06 87 GLU A C 1
ATOM 705 O O . GLU A 1 87 ? -3.877 8.091 7.879 1.00 95.06 87 GLU A O 1
ATOM 710 N N . LEU A 1 88 ? -3.867 7.336 5.762 1.00 97.12 88 LEU A N 1
ATOM 711 C CA . LEU A 1 88 ? -2.621 6.601 5.806 1.00 97.12 88 LEU A CA 1
ATOM 712 C C . LEU A 1 88 ? -1.604 7.337 4.937 1.00 97.12 88 LEU A C 1
ATOM 714 O O . LEU A 1 88 ? -1.647 7.248 3.710 1.00 97.12 88 LEU A O 1
ATOM 718 N N . LEU A 1 89 ? -0.687 8.059 5.572 1.00 97.94 89 LEU A N 1
ATOM 719 C CA . LEU A 1 89 ? 0.492 8.602 4.911 1.00 97.94 89 LEU A CA 1
ATOM 720 C C . LEU A 1 89 ? 1.552 7.508 4.821 1.00 97.94 89 LEU A C 1
ATOM 722 O O . LEU A 1 89 ? 1.935 6.927 5.838 1.00 97.94 89 LEU A O 1
ATOM 726 N N . LEU A 1 90 ? 2.024 7.244 3.608 1.00 98.50 90 LEU A N 1
ATOM 727 C CA . LEU A 1 90 ? 3.133 6.342 3.335 1.00 98.50 90 LEU A CA 1
ATOM 728 C C . LEU A 1 90 ? 4.295 7.124 2.738 1.00 98.50 90 LEU A C 1
ATOM 730 O O . LEU A 1 90 ? 4.102 7.934 1.832 1.00 98.50 90 LEU A O 1
ATOM 734 N N . GLU A 1 91 ? 5.499 6.847 3.223 1.00 98.38 91 GLU A N 1
ATOM 735 C CA . GLU A 1 91 ? 6.716 7.557 2.836 1.00 98.38 91 GLU A CA 1
ATOM 736 C C . GLU A 1 91 ? 7.806 6.544 2.501 1.00 98.38 91 GLU A C 1
ATOM 738 O O . GLU A 1 91 ? 8.144 5.719 3.341 1.00 98.38 91 GLU A O 1
ATOM 743 N N . MET A 1 92 ? 8.355 6.589 1.290 1.00 98.44 92 MET A N 1
ATOM 744 C CA . MET A 1 92 ? 9.519 5.800 0.882 1.00 98.44 92 MET A CA 1
ATOM 745 C C . MET A 1 92 ? 10.806 6.503 1.329 1.00 98.44 92 MET A C 1
ATOM 747 O O . MET A 1 92 ? 10.925 7.720 1.185 1.00 98.44 92 MET A O 1
ATOM 751 N N . GLU A 1 93 ? 11.784 5.743 1.826 1.00 97.94 93 GLU A N 1
ATOM 752 C CA . GLU A 1 93 ? 13.092 6.277 2.243 1.00 97.94 93 GLU A CA 1
ATOM 753 C C . GLU A 1 93 ? 13.889 6.875 1.074 1.00 97.94 93 GLU A C 1
ATOM 755 O O . GLU A 1 93 ? 14.650 7.824 1.262 1.00 97.94 93 GLU A O 1
ATOM 760 N N . ASP A 1 94 ? 13.698 6.350 -0.138 1.00 97.19 94 ASP A N 1
ATOM 761 C CA . ASP A 1 94 ? 14.345 6.844 -1.346 1.00 97.19 94 ASP A CA 1
ATOM 762 C C . ASP A 1 94 ? 13.454 6.697 -2.594 1.00 97.19 94 ASP A C 1
ATOM 764 O O . ASP A 1 94 ? 12.383 6.088 -2.575 1.00 97.19 94 ASP A O 1
ATOM 768 N N . ALA A 1 95 ? 13.898 7.297 -3.699 1.00 96.94 95 ALA A N 1
ATOM 769 C CA . ALA A 1 95 ? 13.150 7.379 -4.951 1.00 96.94 95 ALA A CA 1
ATOM 770 C C . ALA A 1 95 ? 13.393 6.208 -5.927 1.00 96.94 95 ALA A C 1
ATOM 772 O O . ALA A 1 95 ? 12.912 6.261 -7.059 1.00 96.94 95 ALA A O 1
ATOM 773 N N . SER A 1 96 ? 14.139 5.166 -5.542 1.00 95.75 96 SER A N 1
ATOM 774 C CA . SER A 1 96 ? 14.592 4.098 -6.453 1.00 95.75 96 SER A CA 1
ATOM 775 C C . SER A 1 96 ? 13.456 3.342 -7.141 1.00 95.75 96 SER A C 1
ATOM 777 O O . SER A 1 96 ? 13.609 2.927 -8.290 1.00 95.75 96 SER A O 1
ATOM 779 N N . LEU A 1 97 ? 12.306 3.194 -6.474 1.00 95.06 97 LEU A N 1
ATOM 780 C CA . LEU A 1 97 ? 11.131 2.537 -7.045 1.00 95.06 97 LEU A CA 1
ATOM 781 C C . LEU A 1 97 ? 10.158 3.484 -7.744 1.00 95.06 97 LEU A C 1
ATOM 783 O O . LEU A 1 97 ? 9.312 2.979 -8.476 1.00 95.06 97 LEU A O 1
ATOM 787 N N . LEU A 1 98 ? 10.271 4.811 -7.596 1.00 95.81 98 LEU A N 1
ATOM 788 C CA . LEU A 1 98 ? 9.319 5.753 -8.2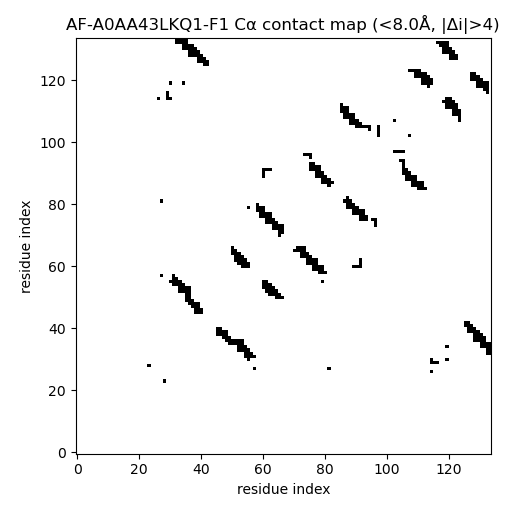09 1.00 95.81 98 LEU A CA 1
ATOM 789 C C . LEU A 1 98 ? 9.118 5.544 -9.719 1.00 95.81 98 LEU A C 1
ATOM 791 O O . LEU A 1 98 ? 7.968 5.563 -10.149 1.00 95.81 98 LEU A O 1
ATOM 795 N N . PRO A 1 99 ? 10.155 5.255 -10.535 1.00 96.19 99 PRO A N 1
ATOM 796 C CA . PRO A 1 99 ? 9.961 4.976 -11.962 1.00 96.19 99 PRO A CA 1
ATOM 797 C C . PRO A 1 99 ? 9.102 3.736 -12.268 1.00 96.19 99 PRO A C 1
ATOM 799 O O . PRO A 1 99 ? 8.729 3.512 -13.418 1.00 96.19 99 PRO A O 1
ATOM 802 N N . HIS A 1 100 ? 8.830 2.906 -11.261 1.00 94.12 100 HIS A N 1
ATOM 803 C CA . HIS A 1 100 ? 8.100 1.645 -11.357 1.00 94.12 100 HIS A CA 1
ATOM 804 C C . HIS A 1 100 ? 6.795 1.644 -10.553 1.00 94.12 100 HIS A C 1
ATOM 806 O O . HIS A 1 100 ? 6.123 0.614 -10.491 1.00 94.12 100 HIS A O 1
ATOM 812 N N . THR A 1 101 ? 6.434 2.770 -9.938 1.00 94.75 101 THR A N 1
ATOM 813 C CA . THR A 1 101 ? 5.151 2.949 -9.261 1.00 94.75 101 THR A CA 1
ATOM 814 C C . THR A 1 101 ? 4.298 3.959 -10.016 1.00 94.75 101 THR A C 1
ATOM 816 O O . THR A 1 101 ? 4.707 4.564 -11.004 1.00 94.75 101 THR A O 1
ATOM 819 N N . ASP A 1 102 ? 3.071 4.134 -9.548 1.00 93.50 102 ASP A N 1
ATOM 820 C CA . ASP A 1 102 ? 2.167 5.164 -10.031 1.00 93.50 102 ASP A CA 1
ATOM 821 C C . ASP A 1 102 ? 2.193 6.430 -9.147 1.00 93.50 102 ASP A C 1
ATOM 823 O O . ASP A 1 102 ? 1.295 7.269 -9.256 1.00 93.50 102 ASP A O 1
ATOM 827 N N . TRP A 1 103 ? 3.191 6.547 -8.259 1.00 96.00 103 TRP A N 1
ATOM 828 C CA . TRP A 1 103 ? 3.390 7.686 -7.361 1.00 96.00 103 TRP A CA 1
ATOM 829 C C . TRP A 1 103 ? 4.202 8.778 -8.059 1.00 96.00 103 TRP A C 1
ATOM 831 O O . TRP A 1 103 ? 5.107 8.501 -8.842 1.00 96.00 103 TRP A O 1
ATOM 841 N N . THR A 1 104 ? 3.903 10.036 -7.742 1.00 94.44 104 THR A N 1
ATOM 842 C CA . THR A 1 104 ? 4.618 11.203 -8.285 1.00 94.44 104 THR A CA 1
ATOM 843 C C . THR A 1 104 ? 5.767 11.666 -7.389 1.00 94.44 104 THR A C 1
ATOM 845 O O . THR A 1 104 ? 6.716 12.282 -7.872 1.00 94.44 104 THR A O 1
ATOM 848 N N . THR A 1 105 ? 5.704 11.356 -6.092 1.00 97.50 105 THR A N 1
ATOM 849 C CA . THR A 1 105 ? 6.736 11.665 -5.093 1.00 97.50 105 THR A CA 1
ATOM 850 C C . THR A 1 105 ? 6.962 10.458 -4.184 1.00 97.50 105 THR A C 1
ATOM 852 O O . THR A 1 105 ? 6.204 9.492 -4.243 1.00 97.50 105 THR A O 1
ATOM 855 N N . THR A 1 106 ? 7.983 10.497 -3.323 1.00 97.94 106 THR A N 1
ATOM 856 C CA . THR A 1 106 ? 8.234 9.438 -2.327 1.00 97.94 106 THR A CA 1
ATOM 857 C C . THR A 1 106 ? 7.175 9.372 -1.231 1.00 97.94 106 THR A C 1
ATOM 859 O O . THR A 1 106 ? 7.189 8.432 -0.444 1.00 97.94 106 THR A O 1
ATOM 862 N N . GLN A 1 107 ? 6.255 10.332 -1.168 1.00 98.19 107 GLN A N 1
ATOM 863 C CA . GLN A 1 107 ? 5.177 10.361 -0.192 1.00 98.19 107 GLN A CA 1
ATOM 864 C C . GLN A 1 107 ? 3.827 10.260 -0.887 1.00 98.19 107 GLN A C 1
ATOM 866 O O . GLN A 1 107 ? 3.615 10.830 -1.962 1.00 98.19 107 GLN A O 1
ATOM 871 N N . ARG A 1 108 ? 2.891 9.561 -0.248 1.00 98.19 108 ARG A N 1
ATOM 872 C CA . ARG A 1 108 ? 1.509 9.515 -0.705 1.00 98.19 108 ARG A CA 1
ATOM 873 C C . ARG A 1 108 ? 0.549 9.283 0.446 1.00 98.19 108 ARG A C 1
ATOM 875 O O . ARG A 1 108 ? 0.727 8.368 1.248 1.00 98.19 108 ARG A O 1
ATOM 882 N N . THR A 1 109 ? -0.492 10.104 0.485 1.00 98.06 109 THR A N 1
ATOM 883 C CA . THR A 1 109 ? -1.602 9.956 1.426 1.00 98.06 109 THR A CA 1
ATOM 884 C C . THR A 1 109 ? -2.714 9.145 0.781 1.00 98.06 109 THR A C 1
ATOM 886 O O . THR A 1 109 ? -3.115 9.411 -0.355 1.00 98.06 109 THR A O 1
ATOM 889 N N . PHE A 1 110 ? -3.219 8.166 1.520 1.00 98.25 110 PHE A N 1
ATOM 890 C CA . PHE A 1 110 ? -4.355 7.337 1.145 1.00 98.25 110 PHE A CA 1
ATOM 891 C C . PHE A 1 110 ? -5.480 7.488 2.159 1.00 98.25 110 PHE A C 1
ATOM 893 O O . PHE A 1 110 ? -5.226 7.603 3.354 1.00 98.25 110 PHE A O 1
ATOM 900 N N . THR A 1 111 ? -6.722 7.387 1.708 1.00 97.25 111 THR A N 1
ATOM 901 C CA . THR A 1 111 ? -7.866 7.135 2.583 1.00 97.25 111 THR A CA 1
ATOM 902 C C . THR A 1 111 ? -8.121 5.631 2.642 1.00 97.25 111 THR A C 1
ATOM 904 O O . THR A 1 111 ? -8.223 4.968 1.609 1.00 97.25 111 THR A O 1
ATOM 907 N N . ILE A 1 112 ? -8.236 5.063 3.846 1.00 96.94 112 ILE A N 1
ATOM 908 C CA . ILE A 1 112 ? -8.640 3.662 4.020 1.00 96.94 112 ILE A CA 1
ATOM 909 C C . ILE A 1 112 ? -10.163 3.572 3.888 1.00 96.94 112 ILE A C 1
ATOM 911 O O . ILE A 1 112 ? -10.904 3.809 4.846 1.00 96.94 112 ILE A O 1
ATOM 915 N N . GLU A 1 113 ? -10.643 3.175 2.710 1.00 96.38 113 GLU A N 1
ATOM 916 C CA . GLU A 1 113 ? -12.070 2.917 2.487 1.00 96.38 113 GLU A CA 1
ATOM 917 C C . GLU A 1 113 ? -12.552 1.685 3.259 1.00 96.38 113 GLU A C 1
ATOM 919 O O . GLU A 1 113 ? -13.652 1.660 3.817 1.00 96.38 113 GLU A O 1
ATOM 924 N N . LYS A 1 114 ? -11.729 0.630 3.275 1.00 96.00 114 LYS A N 1
ATOM 925 C CA . LYS A 1 114 ? -12.058 -0.637 3.925 1.00 96.00 114 LYS A CA 1
ATOM 926 C C . LYS A 1 114 ? -10.810 -1.316 4.451 1.00 96.00 114 LYS A C 1
ATOM 928 O O . LYS A 1 114 ? -9.834 -1.476 3.726 1.00 96.00 114 LYS A O 1
ATOM 933 N N . ILE A 1 115 ? -10.910 -1.836 5.669 1.00 95.44 115 ILE A N 1
ATOM 934 C CA . ILE A 1 115 ? -9.927 -2.755 6.225 1.00 95.44 115 ILE A CA 1
ATOM 935 C C . ILE A 1 115 ? -10.606 -3.894 6.983 1.00 95.44 115 ILE A C 1
ATOM 937 O O . ILE A 1 115 ? -11.586 -3.712 7.705 1.00 95.44 115 ILE A O 1
ATOM 941 N N . SER A 1 116 ? -10.106 -5.103 6.766 1.00 95.38 116 SER A N 1
ATOM 942 C CA . SER A 1 116 ? -10.568 -6.344 7.385 1.00 95.38 116 SER A CA 1
ATOM 943 C C . SER A 1 116 ? -9.388 -7.306 7.519 1.00 95.38 116 SER A C 1
ATOM 945 O O . SER A 1 116 ? -8.282 -6.984 7.102 1.00 95.38 116 SER A O 1
ATOM 947 N N . ASN A 1 117 ? -9.611 -8.513 8.037 1.00 93.75 117 ASN A N 1
ATOM 948 C CA . ASN A 1 117 ? -8.534 -9.500 8.182 1.00 93.75 117 ASN A CA 1
ATOM 949 C C . ASN A 1 117 ? -8.014 -10.052 6.838 1.00 93.75 117 ASN A C 1
ATOM 951 O O . ASN A 1 117 ? -6.952 -10.665 6.807 1.00 93.75 117 ASN A O 1
ATOM 955 N N . SER A 1 118 ? -8.751 -9.866 5.736 1.00 96.38 118 SER A N 1
ATOM 956 C CA . SER A 1 118 ? -8.423 -10.453 4.426 1.00 96.38 118 SER A CA 1
ATOM 957 C C . SER A 1 118 ? -8.419 -9.465 3.260 1.00 96.38 118 SER A C 1
ATOM 959 O O . SER A 1 118 ? -7.828 -9.769 2.225 1.00 96.38 118 SER A O 1
ATOM 961 N N . GLN A 1 119 ? -9.041 -8.293 3.412 1.00 98.19 119 GLN A N 1
ATOM 962 C CA . GLN A 1 119 ? -9.148 -7.278 2.364 1.00 98.19 119 GLN A CA 1
ATOM 963 C C . GLN A 1 119 ? -8.814 -5.884 2.899 1.00 98.19 119 GLN A C 1
ATOM 965 O O . GLN A 1 119 ? -9.320 -5.489 3.955 1.00 98.19 119 GLN A O 1
ATOM 970 N N . LEU A 1 120 ? -8.033 -5.149 2.111 1.00 98.56 120 LEU A N 1
ATOM 971 C CA . LEU A 1 120 ? -7.712 -3.736 2.289 1.00 98.56 120 LEU A CA 1
ATOM 972 C C . LEU A 1 120 ? -8.081 -2.997 0.997 1.00 98.56 120 LEU A C 1
ATOM 974 O O . LEU A 1 120 ? -7.783 -3.484 -0.094 1.00 98.56 120 LEU A O 1
ATOM 978 N N . ILE A 1 121 ? -8.749 -1.853 1.123 1.00 98.50 121 ILE A N 1
ATOM 979 C CA . ILE A 1 121 ? -9.070 -0.960 0.009 1.00 98.50 121 ILE A CA 1
ATOM 980 C C . ILE A 1 121 ? -8.594 0.440 0.374 1.00 98.50 121 ILE A C 1
ATOM 982 O O . ILE A 1 121 ? -8.998 0.980 1.408 1.00 98.50 121 ILE A O 1
ATOM 986 N N . LEU A 1 122 ? -7.733 0.993 -0.474 1.00 98.50 122 LEU A N 1
ATOM 987 C CA . LEU A 1 122 ? -7.190 2.339 -0.344 1.00 98.50 122 LEU A CA 1
ATOM 988 C C . LEU A 1 122 ? -7.684 3.202 -1.505 1.00 98.50 122 LEU A C 1
ATOM 990 O O . LEU A 1 122 ? -7.753 2.715 -2.630 1.00 98.50 122 LEU A O 1
ATOM 994 N N . ASP A 1 123 ? -7.956 4.472 -1.243 1.00 97.94 123 ASP A N 1
ATOM 995 C CA . ASP A 1 123 ? -8.200 5.492 -2.264 1.00 97.94 123 ASP A CA 1
ATOM 996 C C . ASP A 1 123 ? -7.129 6.581 -2.177 1.00 97.94 123 ASP A C 1
ATOM 998 O O . ASP A 1 123 ? -6.692 6.947 -1.084 1.00 97.94 123 ASP A O 1
ATOM 1002 N N . SER A 1 124 ? -6.654 7.058 -3.325 1.00 97.69 124 SER A N 1
ATOM 1003 C CA . SER A 1 124 ? -5.750 8.204 -3.406 1.00 97.69 124 SER A CA 1
ATOM 1004 C C . SER A 1 124 ? -5.721 8.766 -4.823 1.00 97.69 124 SER A C 1
ATOM 1006 O O . SER A 1 124 ? -5.518 8.025 -5.785 1.00 97.69 124 SER A O 1
ATOM 1008 N N . GLU A 1 125 ? -5.843 10.089 -4.956 1.00 95.12 125 GLU A N 1
ATOM 1009 C CA . GLU A 1 125 ? -5.696 10.813 -6.231 1.00 95.12 125 GLU A CA 1
ATOM 1010 C C . GLU A 1 125 ? -6.625 10.295 -7.352 1.00 95.12 125 GLU A C 1
ATOM 1012 O O . GLU A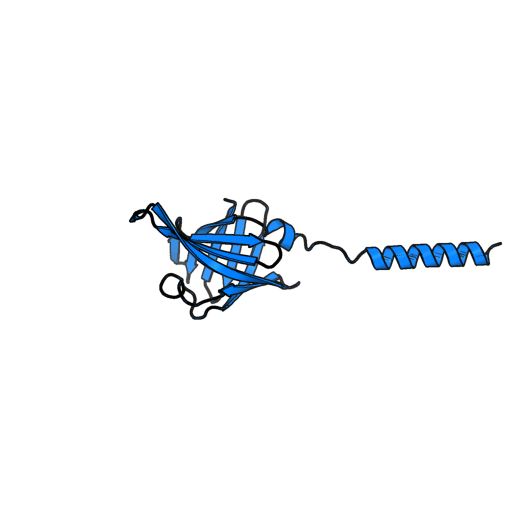 1 125 ? -6.235 10.202 -8.517 1.00 95.12 125 GLU A O 1
ATOM 1017 N N . GLY A 1 126 ? -7.867 9.934 -7.005 1.00 94.75 126 GLY A N 1
ATOM 1018 C CA . GLY A 1 126 ? -8.856 9.422 -7.964 1.00 94.75 126 GLY A CA 1
ATOM 1019 C C . GLY A 1 126 ? -8.585 7.993 -8.443 1.00 94.75 126 GLY A C 1
ATOM 1020 O O . GLY A 1 126 ? -9.130 7.573 -9.467 1.00 94.75 126 GLY A O 1
ATOM 1021 N N . ARG A 1 127 ? -7.728 7.257 -7.726 1.00 97.38 127 ARG A N 1
ATOM 1022 C CA . ARG A 1 127 ? -7.447 5.843 -7.957 1.00 97.38 127 ARG A CA 1
ATOM 1023 C C . ARG A 1 127 ? -7.763 5.033 -6.716 1.00 97.38 127 ARG A C 1
ATOM 1025 O O . ARG A 1 127 ? -7.388 5.405 -5.605 1.00 97.38 127 ARG A O 1
ATOM 1032 N N . ARG A 1 128 ? -8.340 3.862 -6.946 1.00 98.38 128 ARG A N 1
ATOM 1033 C CA . ARG A 1 128 ? -8.728 2.923 -5.904 1.00 98.38 128 ARG A CA 1
ATOM 1034 C C . ARG A 1 128 ? -7.934 1.630 -6.028 1.00 98.38 128 ARG A C 1
ATOM 1036 O O . ARG A 1 128 ? -7.832 1.053 -7.106 1.00 98.38 128 ARG A O 1
ATOM 1043 N N . TYR A 1 129 ? -7.380 1.167 -4.916 1.00 98.62 129 TYR A N 1
ATOM 1044 C CA . TYR A 1 129 ? -6.455 0.041 -4.844 1.00 98.62 129 TYR A CA 1
ATOM 1045 C C . TYR A 1 129 ? -7.057 -1.058 -3.985 1.00 98.62 129 TYR A C 1
ATOM 1047 O O . TYR A 1 129 ? -7.301 -0.855 -2.794 1.00 98.62 129 TYR A O 1
ATOM 1055 N N . THR A 1 130 ? -7.255 -2.236 -4.566 1.00 98.69 130 THR A N 1
ATOM 1056 C CA . THR A 1 130 ? -7.765 -3.400 -3.837 1.00 98.69 130 THR A CA 1
ATOM 1057 C C . THR A 1 130 ? -6.630 -4.363 -3.534 1.00 98.69 130 THR A C 1
ATOM 1059 O O . THR A 1 130 ? -5.897 -4.773 -4.434 1.00 98.69 130 THR A O 1
ATOM 1062 N N . PHE A 1 131 ? -6.521 -4.781 -2.276 1.00 98.81 131 PHE A N 1
ATOM 1063 C CA . PHE A 1 131 ? -5.518 -5.729 -1.808 1.00 98.81 131 PHE A CA 1
ATOM 1064 C C . PHE A 1 131 ? -6.161 -6.931 -1.120 1.00 98.81 131 PHE A C 1
ATOM 1066 O O . PHE A 1 131 ? -7.219 -6.827 -0.490 1.00 98.81 131 PHE A O 1
ATOM 1073 N N . ARG A 1 132 ? -5.455 -8.061 -1.171 1.00 98.50 132 ARG A N 1
ATOM 1074 C CA . ARG A 1 132 ? -5.703 -9.227 -0.317 1.00 98.50 132 ARG A CA 1
ATOM 1075 C C . ARG A 1 132 ? -4.558 -9.420 0.668 1.00 98.50 132 ARG A C 1
ATOM 1077 O O . ARG A 1 132 ? -3.417 -9.079 0.351 1.00 98.50 132 ARG A O 1
ATOM 1084 N N . LYS A 1 133 ? -4.842 -9.995 1.834 1.00 98.00 133 LYS A N 1
ATOM 1085 C CA . LYS A 1 133 ? -3.788 -10.437 2.759 1.00 98.00 133 LYS A CA 1
ATOM 1086 C C . LYS A 1 133 ? -2.951 -11.542 2.098 1.00 98.00 133 LYS A C 1
ATOM 1088 O O . LYS A 1 133 ? -3.530 -12.389 1.414 1.00 98.00 133 LYS A O 1
ATOM 1093 N N . PHE A 1 134 ? -1.628 -11.499 2.265 1.00 94.50 134 PHE A N 1
ATOM 1094 C CA . PHE A 1 134 ? -0.687 -12.498 1.743 1.00 94.50 134 PHE A CA 1
ATOM 1095 C C . PHE A 1 134 ? -0.123 -13.370 2.863 1.00 94.50 134 PHE A C 1
ATOM 1097 O O . PHE A 1 134 ? 0.200 -12.802 3.931 1.00 94.50 134 PHE A O 1
#

Solvent-accessible surface area (backbone atoms only — not comparable to full-atom values): 7439 Å² total; per-residue (Å²): 126,66,66,62,54,51,53,52,51,51,52,54,52,53,50,55,61,68,65,63,74,74,66,73,54,71,62,59,69,47,54,48,43,44,29,33,38,43,34,42,36,44,91,91,44,78,44,81,43,81,42,42,33,45,33,32,49,98,51,39,27,33,49,33,40,54,37,81,91,75,72,44,70,52,73,47,51,30,37,45,49,76,49,97,84,41,37,36,40,37,34,43,77,61,64,87,56,43,92,80,51,95,54,94,54,52,57,51,66,27,38,58,79,40,79,46,91,52,42,39,32,38,35,42,98,76,32,38,38,37,29,34,58,101

Sequence (134 aa):
MKRDTILRLAFVCVALILFGAACSDENEDKLAGKWQMQEIESNGTYQKVDTIYYNFLTSLFQYQIYSPTSNSYNVVYGYKTLNDNKELLLEMEDASLLPHTDWTTTQRTFTIEKISNSQLILDSEGRRYTFRKF

Radius of gyration: 20.74 Å; Cα contacts (8 Å, |Δi|>4): 247; chains: 1; bounding box: 32×26×74 Å

Mean predicted aligned error: 9.14 Å

Secondary structure (DSSP, 8-state):
--HHHHHHHHHHHHHHHHHTT----HHHHHH-EEEEEEEEEETTEEEE-SSEEEEE-SSEEEEEEEETTTTEEEEEEEEEEE-TTSEEEEEESSSTTGGGSS-SSSEEEEEEEEE-SSEEEEEETTEEEEEEE-

pLDDT: mean 87.83, std 16.93, range [41.56, 98.81]